Protein AF-A0A7S2RMJ3-F1 (afdb_monomer_lite)

Structure (mmCIF, N/CA/C/O backbone):
data_AF-A0A7S2RMJ3-F1
#
_entry.id   AF-A0A7S2RMJ3-F1
#
loop_
_atom_site.group_PDB
_atom_site.id
_atom_site.type_symbol
_atom_site.label_atom_id
_atom_site.label_alt_id
_atom_site.label_comp_id
_atom_site.label_asym_id
_atom_site.label_entity_id
_atom_site.label_seq_id
_atom_site.pdbx_PDB_ins_code
_atom_site.Cartn_x
_atom_site.Cartn_y
_atom_site.Cartn_z
_atom_site.occupancy
_atom_site.B_iso_or_equiv
_atom_site.auth_seq_id
_atom_site.auth_comp_id
_atom_site.auth_asym_id
_atom_site.auth_atom_id
_atom_site.pdbx_PDB_model_num
ATOM 1 N N . ALA A 1 1 ? 11.414 30.313 41.440 1.00 42.69 1 ALA A N 1
ATOM 2 C CA . ALA A 1 1 ? 10.367 29.328 41.125 1.00 42.69 1 ALA A CA 1
ATOM 3 C C . ALA A 1 1 ? 9.462 29.900 40.043 1.00 42.69 1 ALA A C 1
ATOM 5 O O . ALA A 1 1 ? 8.782 30.872 40.318 1.00 42.69 1 ALA A O 1
ATOM 6 N N . MET A 1 2 ? 9.507 29.342 38.834 1.00 36.47 2 MET A N 1
ATOM 7 C CA . MET A 1 2 ? 8.389 29.278 37.884 1.00 36.47 2 MET A CA 1
ATOM 8 C C . MET A 1 2 ? 8.703 28.113 36.943 1.00 36.47 2 MET A C 1
ATOM 10 O O . MET A 1 2 ? 9.477 28.233 36.000 1.00 36.47 2 MET A O 1
ATOM 14 N N . SER A 1 3 ? 8.183 26.945 37.321 1.00 39.06 3 SER A N 1
ATOM 15 C CA . SER A 1 3 ? 8.204 25.717 36.532 1.00 39.06 3 SER A CA 1
ATOM 16 C C . SER A 1 3 ? 7.134 25.842 35.454 1.00 39.06 3 SER A C 1
ATOM 18 O O . SER A 1 3 ? 5.947 25.734 35.750 1.00 39.06 3 SER A O 1
ATOM 20 N N . GLY A 1 4 ? 7.544 26.097 34.215 1.00 32.25 4 GLY A N 1
ATOM 21 C CA . GLY A 1 4 ? 6.679 25.952 33.049 1.00 32.25 4 GLY A CA 1
ATOM 22 C C . GLY A 1 4 ? 6.676 24.495 32.604 1.00 32.25 4 GLY A C 1
ATOM 23 O O . GLY A 1 4 ? 7.489 24.099 31.774 1.00 32.25 4 GLY A O 1
ATOM 24 N N . SER A 1 5 ? 5.798 23.679 33.181 1.00 37.84 5 SER A N 1
ATOM 25 C CA . SER A 1 5 ? 5.603 22.292 32.757 1.00 37.84 5 SER A CA 1
ATOM 26 C C . SER A 1 5 ? 4.734 22.266 31.497 1.00 37.84 5 SER A C 1
ATOM 28 O O . SER A 1 5 ? 3.509 22.321 3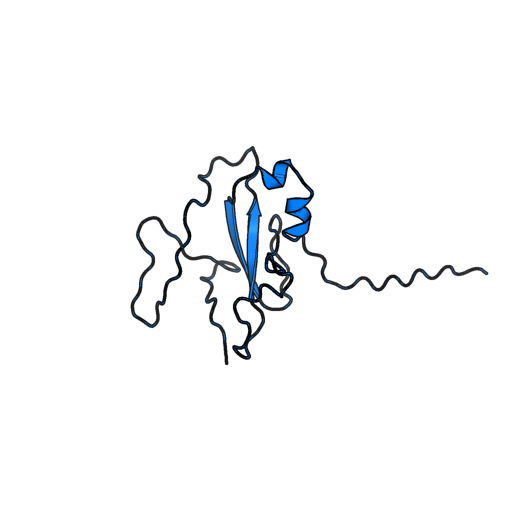1.575 1.00 37.84 5 SER A O 1
ATOM 30 N N . PHE A 1 6 ? 5.366 22.184 30.326 1.00 38.38 6 PHE A N 1
ATOM 31 C CA . PHE A 1 6 ? 4.688 21.845 29.075 1.00 38.38 6 PHE A CA 1
ATOM 32 C C . PHE A 1 6 ? 4.380 20.340 29.074 1.00 38.38 6 PHE A C 1
ATOM 34 O O . PHE A 1 6 ? 5.168 19.524 28.601 1.00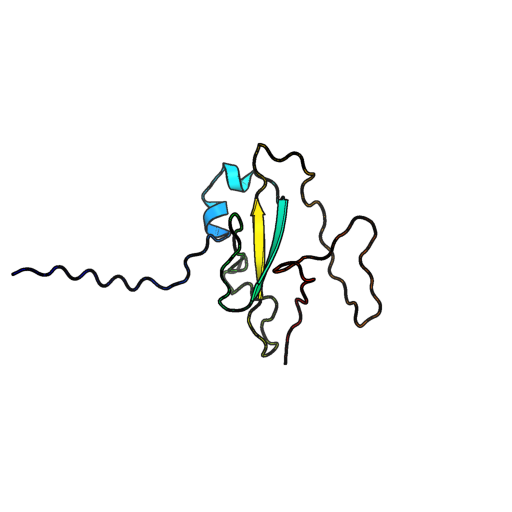 38.38 6 PHE A O 1
ATOM 41 N N . PHE A 1 7 ? 3.228 19.952 29.620 1.00 40.09 7 PHE A N 1
ATOM 42 C CA . PHE A 1 7 ? 2.664 18.622 29.392 1.00 40.09 7 PHE A CA 1
ATOM 43 C C . PHE A 1 7 ? 1.935 18.613 28.047 1.00 40.09 7 PHE A C 1
ATOM 45 O O . PHE A 1 7 ? 0.710 18.633 27.971 1.00 40.09 7 PHE A O 1
ATOM 52 N N . GLY A 1 8 ? 2.709 18.591 26.964 1.00 31.72 8 GLY A N 1
ATOM 53 C CA . GLY A 1 8 ? 2.215 18.066 25.701 1.00 31.72 8 GLY A CA 1
ATOM 54 C C . GLY A 1 8 ? 2.197 16.549 25.820 1.00 31.72 8 GLY A C 1
ATOM 55 O O . GLY A 1 8 ? 3.253 15.919 25.807 1.00 31.72 8 GLY A O 1
ATOM 56 N N . SER A 1 9 ? 1.017 15.950 25.970 1.00 37.12 9 SER A N 1
ATOM 57 C CA . SER A 1 9 ? 0.858 14.512 25.781 1.00 37.12 9 SER A CA 1
ATOM 58 C C . SER A 1 9 ? 1.222 14.192 24.331 1.00 37.12 9 SER A C 1
ATOM 60 O O . SER A 1 9 ? 0.403 14.346 23.425 1.00 37.12 9 SER A O 1
ATOM 62 N N . PHE A 1 10 ? 2.472 13.799 24.096 1.00 35.03 10 PHE A N 1
ATOM 63 C CA . PHE A 1 10 ? 2.893 13.229 22.826 1.00 35.03 10 PHE A CA 1
ATOM 64 C C . PHE A 1 10 ? 2.155 11.901 22.676 1.00 35.03 10 PHE A C 1
ATOM 66 O O . PHE A 1 10 ? 2.556 10.873 23.225 1.00 35.03 10 PHE A O 1
ATOM 73 N N . SER A 1 11 ? 1.021 11.942 21.976 1.00 40.31 11 SER A N 1
ATOM 74 C CA . SER A 1 11 ? 0.384 10.728 21.494 1.00 40.31 11 SER A CA 1
ATOM 75 C C . SER A 1 11 ? 1.397 10.035 20.592 1.00 40.31 11 SER A C 1
ATOM 77 O O . SER A 1 11 ? 1.928 10.623 19.648 1.00 40.31 11 SER A O 1
ATOM 79 N N . ARG A 1 12 ? 1.733 8.800 20.943 1.00 40.69 12 ARG A N 1
ATOM 80 C CA . ARG A 1 12 ? 2.793 7.981 20.350 1.00 40.69 12 ARG A CA 1
ATOM 81 C C . ARG A 1 12 ? 2.361 7.423 18.979 1.00 40.69 12 ARG A C 1
ATOM 83 O O . ARG A 1 12 ? 2.521 6.240 18.716 1.00 40.69 12 ARG A O 1
ATOM 90 N N . GLU A 1 13 ? 1.797 8.270 18.116 1.00 48.47 13 GLU A N 1
ATOM 91 C CA . GLU A 1 13 ? 1.384 7.970 16.733 1.00 48.47 13 GLU A CA 1
ATOM 92 C C . GLU A 1 13 ? 2.359 8.595 15.711 1.00 48.47 13 GLU A C 1
ATOM 94 O O . GLU A 1 13 ? 1.967 9.175 14.703 1.00 48.47 13 GLU A O 1
ATOM 99 N N . THR A 1 14 ? 3.665 8.524 15.971 1.00 55.53 14 THR A N 1
ATOM 100 C CA . THR A 1 14 ? 4.703 9.218 15.189 1.00 55.53 14 THR A CA 1
ATOM 101 C C . THR A 1 14 ? 5.084 8.462 13.910 1.00 55.53 14 THR A C 1
ATOM 103 O O . THR A 1 14 ? 6.195 7.944 13.798 1.00 55.53 14 THR A O 1
ATOM 106 N N . GLY A 1 15 ? 4.172 8.373 12.942 1.00 75.31 15 GLY A N 1
ATOM 107 C CA . GLY A 1 15 ? 4.463 7.874 11.594 1.00 75.31 15 GLY A CA 1
ATOM 108 C C . GLY A 1 15 ? 3.879 8.795 10.526 1.00 75.31 15 GLY A C 1
ATOM 109 O O . GLY A 1 15 ? 2.740 9.231 10.666 1.00 75.31 15 GLY A O 1
ATOM 110 N N . LYS A 1 16 ? 4.645 9.088 9.464 1.00 91.62 16 LYS A N 1
ATOM 111 C CA . LYS A 1 16 ? 4.158 9.877 8.320 1.00 91.62 16 LYS A CA 1
ATOM 112 C C . LYS A 1 16 ? 2.925 9.218 7.693 1.00 91.62 16 LYS A C 1
ATOM 114 O O . LYS A 1 16 ? 2.837 7.991 7.590 1.00 91.62 16 LYS A O 1
ATOM 119 N N . THR A 1 17 ? 1.977 10.025 7.248 1.00 95.00 17 THR A N 1
ATOM 120 C CA . THR A 1 17 ? 0.713 9.568 6.655 1.00 95.00 17 THR A CA 1
ATOM 121 C C . THR A 1 17 ? 0.539 10.115 5.245 1.00 95.00 17 THR A C 1
ATOM 123 O O . THR A 1 17 ? 1.261 11.014 4.815 1.00 95.00 17 THR A O 1
ATOM 126 N N . MET A 1 18 ? -0.473 9.633 4.522 1.00 94.69 18 MET A N 1
ATOM 127 C CA . MET A 1 18 ? -0.841 10.241 3.237 1.00 94.69 18 MET A CA 1
ATOM 128 C C . MET A 1 18 ? -1.238 11.721 3.352 1.00 94.69 18 MET A C 1
ATOM 130 O O . MET A 1 18 ? -1.094 12.450 2.378 1.00 94.69 18 MET A O 1
ATOM 134 N N . ALA A 1 19 ? -1.660 12.202 4.529 1.00 93.19 19 ALA A N 1
ATOM 135 C CA . ALA A 1 19 ? -1.904 13.629 4.743 1.00 93.19 19 ALA A CA 1
ATOM 136 C C . ALA A 1 19 ? -0.626 14.473 4.625 1.00 93.19 19 ALA A C 1
ATOM 138 O O . ALA A 1 19 ? -0.710 15.643 4.263 1.00 93.19 19 ALA A O 1
ATOM 139 N N . ASP A 1 20 ? 0.541 13.894 4.911 1.00 94.88 20 ASP A N 1
ATOM 140 C CA . ASP A 1 20 ? 1.829 14.566 4.725 1.00 94.88 20 ASP A CA 1
ATOM 141 C C . ASP A 1 20 ? 2.221 14.586 3.247 1.00 94.88 20 ASP A C 1
ATOM 143 O O . ASP A 1 20 ? 2.699 15.606 2.763 1.00 94.88 20 ASP A O 1
ATOM 147 N N . VAL A 1 21 ? 1.918 13.510 2.508 1.00 95.12 21 VAL A N 1
ATOM 148 C CA . VAL A 1 21 ? 2.084 13.468 1.046 1.00 95.12 21 VAL A CA 1
ATOM 149 C C . VAL A 1 21 ? 1.251 14.564 0.386 1.00 95.12 21 VAL A C 1
ATOM 151 O O . VAL A 1 21 ? 1.781 15.303 -0.426 1.00 95.12 21 VAL A O 1
ATOM 154 N N . PHE A 1 22 ? -0.017 14.741 0.773 1.00 92.94 22 PHE A N 1
ATOM 155 C CA . PHE A 1 22 ? -0.893 15.762 0.176 1.00 92.94 22 PHE A CA 1
ATOM 156 C C . PHE A 1 22 ? -0.441 17.215 0.404 1.00 92.94 22 PHE A C 1
ATOM 158 O O . PHE A 1 22 ? -0.938 18.109 -0.278 1.00 92.94 22 PHE A O 1
ATOM 165 N N . LYS A 1 23 ? 0.474 17.463 1.348 1.00 95.19 23 LYS A N 1
ATOM 166 C CA . LYS A 1 23 ? 1.034 18.798 1.624 1.00 95.19 23 LYS A CA 1
ATOM 167 C C . LYS A 1 23 ? 2.327 19.075 0.854 1.00 95.19 23 LYS A C 1
ATOM 169 O O . LYS A 1 23 ? 2.796 20.208 0.873 1.00 95.19 23 LYS A O 1
ATOM 174 N N . ASP A 1 24 ? 2.902 18.060 0.217 1.00 95.88 24 ASP A N 1
ATOM 175 C CA . ASP A 1 24 ? 4.202 18.117 -0.444 1.00 95.88 24 ASP A CA 1
ATOM 176 C C . ASP A 1 24 ? 4.030 17.862 -1.950 1.00 95.88 24 ASP A C 1
ATOM 178 O O . ASP A 1 24 ? 3.626 16.783 -2.388 1.00 95.88 24 ASP A O 1
ATOM 182 N N . GLU A 1 25 ? 4.315 18.883 -2.760 1.00 95.25 25 GLU A N 1
ATOM 183 C CA . GLU A 1 25 ? 4.101 18.841 -4.207 1.00 95.25 25 GLU A CA 1
ATOM 184 C C . GLU A 1 25 ? 5.000 17.811 -4.914 1.00 95.25 25 GLU A C 1
ATOM 186 O O . GLU A 1 25 ? 4.567 17.172 -5.881 1.00 95.25 25 GLU A O 1
ATOM 191 N N . GLU A 1 26 ? 6.226 17.605 -4.431 1.00 93.31 26 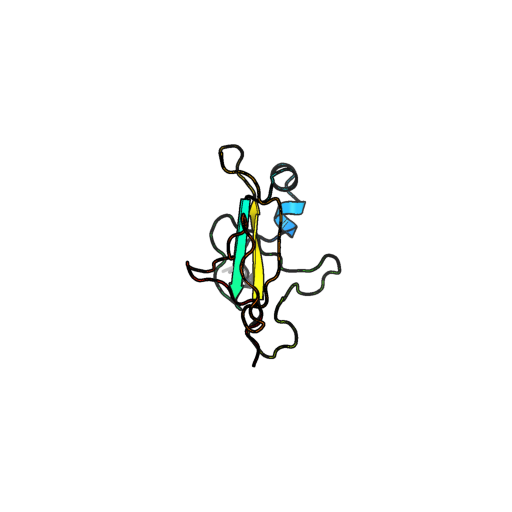GLU A N 1
ATOM 192 C CA . GLU A 1 26 ? 7.151 16.628 -5.007 1.00 93.31 26 GLU A CA 1
ATOM 193 C C . GLU A 1 26 ? 6.682 15.206 -4.699 1.00 93.31 26 GLU A C 1
ATOM 195 O O . GLU A 1 26 ? 6.591 14.364 -5.601 1.00 93.31 26 GLU A O 1
ATOM 200 N N . LEU A 1 27 ? 6.285 14.947 -3.450 1.00 94.56 27 LEU A N 1
ATOM 201 C CA . LEU A 1 27 ? 5.737 13.649 -3.054 1.00 94.56 27 LEU A CA 1
ATOM 202 C C . LEU A 1 27 ? 4.394 13.355 -3.731 1.00 94.56 27 LEU A C 1
ATOM 204 O O . LEU A 1 27 ? 4.096 12.189 -4.014 1.00 94.56 27 LEU A O 1
ATOM 208 N N . MET A 1 28 ? 3.587 14.373 -4.028 1.00 95.12 28 MET A N 1
ATOM 209 C CA . MET A 1 28 ? 2.354 14.208 -4.802 1.00 95.12 28 MET A CA 1
ATOM 210 C C . MET A 1 28 ? 2.621 13.757 -6.235 1.00 95.12 28 MET A C 1
ATOM 212 O O . MET A 1 28 ? 1.928 12.863 -6.726 1.00 95.12 28 MET A O 1
ATOM 216 N N . LYS A 1 29 ? 3.635 14.333 -6.886 1.00 93.88 29 LYS A N 1
ATOM 217 C CA . LYS A 1 29 ? 4.014 13.998 -8.268 1.00 93.88 29 LYS A CA 1
ATOM 218 C C . LYS A 1 29 ? 4.806 12.696 -8.377 1.00 93.88 29 LYS A C 1
ATOM 220 O O . LYS A 1 29 ? 4.772 12.052 -9.424 1.00 93.88 29 LYS A O 1
ATOM 225 N N . ALA A 1 30 ? 5.502 12.289 -7.317 1.00 94.81 30 ALA A N 1
ATOM 226 C CA . ALA A 1 30 ? 6.242 11.033 -7.291 1.00 94.81 30 ALA A CA 1
ATOM 227 C C . ALA A 1 30 ? 5.315 9.820 -7.506 1.00 94.81 30 ALA A C 1
ATOM 229 O O . ALA A 1 30 ? 4.164 9.801 -7.069 1.00 94.81 30 ALA A O 1
ATOM 230 N N . SER A 1 31 ? 5.812 8.763 -8.145 1.00 95.56 31 SER A N 1
ATOM 231 C CA . SER A 1 31 ? 5.070 7.506 -8.309 1.00 95.56 31 SER A CA 1
ATOM 232 C C . SER A 1 31 ? 5.129 6.643 -7.044 1.00 95.56 31 SER A C 1
ATOM 234 O O . SER A 1 31 ? 5.909 6.907 -6.126 1.00 95.56 31 SER A O 1
ATOM 236 N N . ILE A 1 32 ? 4.272 5.624 -6.957 1.00 95.81 32 ILE A N 1
ATOM 237 C CA . ILE A 1 32 ? 4.354 4.619 -5.890 1.00 95.81 32 ILE A CA 1
ATOM 238 C C . ILE A 1 32 ? 5.448 3.620 -6.277 1.00 95.81 32 ILE A C 1
ATOM 240 O O . ILE A 1 32 ? 5.380 3.007 -7.343 1.00 95.81 32 ILE A O 1
ATOM 244 N N . ALA A 1 33 ? 6.452 3.481 -5.417 1.00 95.06 33 ALA A N 1
ATOM 245 C CA . ALA A 1 33 ? 7.566 2.555 -5.609 1.00 95.06 33 ALA A CA 1
ATOM 246 C C . ALA A 1 33 ? 7.371 1.240 -4.850 1.00 95.06 33 ALA A C 1
ATOM 248 O O . ALA A 1 33 ? 7.905 0.218 -5.260 1.00 95.06 33 ALA A O 1
ATOM 249 N N . ASP A 1 34 ? 6.630 1.263 -3.739 1.00 95.31 34 ASP A N 1
ATOM 250 C CA . ASP A 1 34 ? 6.463 0.085 -2.891 1.00 95.31 34 ASP A CA 1
ATOM 251 C C . ASP A 1 34 ? 5.184 0.143 -2.057 1.00 95.31 34 ASP A C 1
ATOM 253 O O . ASP A 1 34 ? 4.655 1.227 -1.775 1.00 95.31 34 ASP A O 1
ATOM 257 N N . ILE A 1 35 ? 4.719 -1.029 -1.632 1.00 96.62 35 ILE A N 1
ATOM 258 C CA . ILE A 1 35 ? 3.565 -1.215 -0.756 1.00 96.62 35 ILE A CA 1
ATOM 259 C C . ILE A 1 35 ? 3.905 -2.272 0.292 1.00 96.62 35 ILE A C 1
ATOM 261 O O . ILE A 1 35 ? 4.394 -3.355 -0.011 1.00 96.62 35 ILE A O 1
ATOM 265 N N . THR A 1 36 ? 3.573 -1.980 1.543 1.00 96.88 36 THR A N 1
ATOM 266 C CA . THR A 1 36 ? 3.647 -2.927 2.656 1.00 96.88 36 THR A CA 1
ATOM 267 C C . THR A 1 36 ? 2.435 -2.750 3.573 1.00 96.88 36 THR A C 1
ATOM 269 O O . THR A 1 36 ? 1.523 -1.975 3.276 1.00 96.88 36 THR A O 1
ATOM 272 N N . ALA A 1 37 ? 2.405 -3.475 4.687 1.00 96.12 37 ALA A N 1
ATOM 273 C CA . ALA A 1 37 ? 1.347 -3.390 5.681 1.00 96.12 37 ALA A CA 1
ATOM 274 C C . ALA A 1 37 ? 1.922 -3.241 7.090 1.00 96.12 37 ALA A C 1
ATOM 276 O O . ALA A 1 37 ? 2.989 -3.780 7.395 1.00 96.12 37 ALA A O 1
ATOM 277 N N . VAL A 1 38 ? 1.175 -2.565 7.958 1.00 95.00 38 VAL A N 1
ATOM 278 C CA . VAL A 1 38 ? 1.421 -2.518 9.405 1.00 95.00 38 VAL A CA 1
ATOM 279 C C . VAL A 1 38 ? 0.203 -3.049 10.142 1.00 95.00 38 VAL A C 1
ATOM 281 O O . VAL A 1 38 ? -0.935 -2.761 9.762 1.00 95.00 38 VAL A O 1
ATOM 284 N N . PHE A 1 39 ? 0.447 -3.872 11.159 1.00 94.25 39 PHE A N 1
ATOM 285 C CA . PHE A 1 39 ? -0.607 -4.511 11.942 1.00 94.25 39 PHE A CA 1
ATOM 286 C C . PHE A 1 39 ? -0.674 -3.835 13.312 1.00 94.25 39 PHE A C 1
ATOM 288 O O . PHE A 1 39 ? 0.354 -3.629 13.957 1.00 94.25 39 PHE A O 1
ATOM 295 N N . GLY A 1 40 ? -1.871 -3.472 13.762 1.00 90.81 40 GLY A N 1
ATOM 296 C CA . GLY A 1 40 ? -2.089 -2.793 15.037 1.00 90.81 40 GLY A CA 1
ATOM 297 C C . GLY A 1 40 ? -1.165 -1.584 15.227 1.00 90.81 40 GLY A C 1
ATOM 298 O O . GLY A 1 40 ? -1.220 -0.620 14.466 1.00 90.81 40 GLY A O 1
ATOM 299 N N . ASN A 1 41 ? -0.306 -1.660 16.246 1.00 88.75 41 ASN A N 1
ATOM 300 C CA . ASN A 1 41 ? 0.597 -0.578 16.661 1.00 88.75 41 ASN A CA 1
ATOM 301 C C . ASN A 1 41 ? 2.041 -0.775 16.179 1.00 88.75 41 ASN A C 1
ATOM 303 O O . ASN A 1 41 ? 2.982 -0.283 16.803 1.00 88.75 41 ASN A O 1
ATOM 307 N N . GLU A 1 42 ? 2.245 -1.549 15.118 1.00 92.06 42 GLU A N 1
ATOM 308 C CA . GLU A 1 42 ? 3.581 -1.757 14.582 1.00 92.06 42 GLU A CA 1
ATOM 309 C C . GLU A 1 42 ? 4.236 -0.473 14.090 1.00 92.06 42 GLU A C 1
ATOM 311 O O . GLU A 1 42 ? 3.612 0.375 13.451 1.00 92.06 42 GLU A O 1
ATOM 316 N N . THR A 1 43 ? 5.544 -0.383 14.335 1.00 90.94 43 THR A N 1
ATOM 317 C CA . THR A 1 43 ? 6.376 0.667 13.761 1.00 90.94 43 THR A CA 1
ATOM 318 C C . THR A 1 43 ? 6.354 0.557 12.244 1.00 90.94 43 THR A C 1
ATOM 320 O O . THR A 1 43 ? 6.671 -0.491 11.674 1.00 90.94 43 THR A O 1
ATOM 323 N N . MET A 1 44 ? 5.992 1.659 11.598 1.00 93.06 44 MET A N 1
ATOM 324 C CA . MET A 1 44 ? 6.022 1.769 10.150 1.00 93.06 44 MET A CA 1
ATOM 325 C C . MET A 1 44 ? 7.470 1.718 9.641 1.00 93.06 44 MET A C 1
ATOM 327 O O . MET A 1 44 ? 8.329 2.380 10.227 1.00 93.06 44 MET A O 1
ATOM 331 N N . PRO A 1 45 ? 7.751 0.970 8.558 1.00 92.62 45 PRO A N 1
ATOM 332 C CA . PRO A 1 45 ? 9.065 0.993 7.926 1.00 92.62 45 PRO A CA 1
ATOM 333 C C . PRO A 1 45 ? 9.466 2.401 7.465 1.00 92.62 45 PRO A C 1
ATOM 335 O O . PRO A 1 45 ? 8.619 3.222 7.106 1.00 92.62 45 PRO A O 1
ATOM 338 N N . GLU A 1 46 ? 10.768 2.677 7.462 1.00 91.62 46 GLU A N 1
ATOM 339 C CA . GLU A 1 46 ? 11.310 3.967 7.036 1.00 91.62 46 GLU A CA 1
ATOM 340 C C . GLU A 1 46 ? 10.958 4.283 5.573 1.00 91.62 46 GLU A C 1
ATOM 342 O O . GLU A 1 46 ? 10.939 3.403 4.717 1.00 91.62 46 GLU A O 1
ATOM 347 N N . GLY A 1 47 ? 10.663 5.555 5.286 1.00 93.19 47 GLY A N 1
ATOM 348 C CA . GLY A 1 47 ? 10.336 6.028 3.936 1.00 93.19 47 GLY A CA 1
ATOM 349 C C . GLY A 1 47 ? 8.908 5.720 3.472 1.00 93.19 47 GLY A C 1
ATOM 350 O O . GLY A 1 47 ? 8.497 6.197 2.414 1.00 93.19 47 GLY A O 1
ATOM 351 N N . PHE A 1 48 ? 8.131 4.972 4.257 1.00 96.50 48 PHE A N 1
ATOM 352 C CA . PHE A 1 48 ? 6.726 4.715 3.966 1.00 96.50 48 PHE A CA 1
ATOM 353 C C . PHE A 1 48 ? 5.802 5.778 4.572 1.00 96.50 48 PHE A C 1
ATOM 355 O O . PHE A 1 48 ? 6.149 6.485 5.519 1.00 96.50 48 PHE A O 1
ATOM 362 N N . PHE A 1 49 ? 4.598 5.859 4.015 1.00 97.25 49 PHE A N 1
ATOM 363 C CA . PHE A 1 49 ? 3.491 6.688 4.465 1.00 97.25 49 PHE A CA 1
ATOM 364 C C . PHE A 1 49 ? 2.274 5.797 4.692 1.00 97.25 49 PHE A C 1
ATOM 366 O O . PHE A 1 49 ? 1.851 5.061 3.795 1.00 97.25 49 PHE A O 1
ATOM 373 N N . LYS A 1 50 ? 1.693 5.864 5.888 1.00 97.12 50 LYS A N 1
ATOM 374 C CA . LYS A 1 50 ? 0.517 5.070 6.248 1.00 97.12 50 LYS A CA 1
ATOM 375 C C . LYS A 1 50 ? -0.745 5.662 5.622 1.00 97.12 50 LYS A C 1
ATOM 377 O O . LYS A 1 50 ? -1.028 6.857 5.771 1.00 97.12 50 LYS A O 1
ATOM 382 N N . ILE A 1 51 ? -1.558 4.815 4.998 1.00 96.69 51 ILE A N 1
ATOM 383 C CA . ILE A 1 51 ? -2.933 5.156 4.626 1.00 96.69 51 ILE A CA 1
ATOM 384 C C . ILE A 1 51 ? -3.794 4.984 5.881 1.00 96.69 51 ILE A C 1
ATOM 386 O O . ILE A 1 51 ? -4.298 3.905 6.169 1.00 96.69 51 ILE A O 1
ATOM 390 N N . GLN A 1 52 ? -3.901 6.043 6.685 1.00 95.00 52 GLN A N 1
ATOM 391 C CA . GLN A 1 52 ? -4.605 5.993 7.973 1.00 95.00 52 GLN A CA 1
ATOM 392 C C . GLN A 1 52 ? -6.126 6.121 7.826 1.00 95.00 52 GLN A C 1
ATOM 394 O O . GLN A 1 52 ? -6.887 5.540 8.605 1.00 95.00 52 GLN A O 1
ATOM 399 N N . GLN A 1 53 ? -6.569 6.892 6.835 1.00 95.19 53 GLN A N 1
ATOM 400 C CA . GLN A 1 53 ? -7.971 7.219 6.618 1.00 95.19 53 GLN A CA 1
ATOM 401 C C . GLN A 1 53 ? -8.351 7.067 5.149 1.00 95.19 53 GLN A C 1
ATOM 403 O O . GLN A 1 53 ? -7.549 7.288 4.243 1.00 95.19 53 GLN A O 1
ATOM 408 N N . THR A 1 54 ? -9.608 6.702 4.935 1.00 95.25 54 THR A N 1
ATOM 409 C CA . THR A 1 54 ? -10.279 6.792 3.640 1.00 95.25 54 THR A CA 1
ATOM 410 C C . THR A 1 54 ? -10.472 8.260 3.257 1.00 95.25 54 THR A C 1
ATOM 412 O O . THR A 1 54 ? -10.462 9.144 4.114 1.00 95.25 54 THR A O 1
ATOM 415 N N . VAL A 1 55 ? -10.767 8.524 1.982 1.00 92.69 55 VAL A N 1
ATOM 416 C CA . VAL A 1 55 ? -11.137 9.871 1.503 1.00 92.69 55 VAL A CA 1
ATOM 417 C C . VAL A 1 55 ? -12.331 10.469 2.265 1.00 92.69 55 VAL A C 1
ATOM 419 O O . VAL A 1 55 ? -12.421 11.678 2.438 1.00 92.69 55 VAL A O 1
ATOM 422 N N . SER A 1 56 ? -13.211 9.610 2.791 1.00 94.19 56 SER A N 1
ATOM 423 C CA . SER A 1 56 ? -14.367 9.979 3.621 1.00 94.19 56 SER A CA 1
ATOM 424 C C . SER A 1 56 ? -14.051 10.131 5.118 1.00 94.19 56 SER A C 1
ATOM 426 O O . SER A 1 56 ? -14.964 10.140 5.939 1.00 94.19 56 SER A O 1
ATOM 428 N N . GLN A 1 57 ? -12.770 10.207 5.493 1.00 93.00 57 GLN A N 1
ATOM 429 C CA . GLN A 1 57 ? -12.282 10.403 6.868 1.00 93.00 57 GLN A CA 1
ATOM 430 C C . GLN A 1 57 ? -12.540 9.243 7.848 1.00 93.00 57 GLN A C 1
ATOM 432 O O . GLN A 1 57 ? -12.230 9.342 9.036 1.00 93.00 57 GLN A O 1
ATOM 437 N N . ARG A 1 58 ? -13.036 8.098 7.366 1.00 95.38 58 ARG A N 1
ATOM 438 C CA . ARG A 1 58 ? -13.119 6.849 8.150 1.00 95.38 58 ARG A CA 1
ATOM 439 C C . ARG A 1 58 ? -11.748 6.186 8.264 1.00 95.38 58 ARG A C 1
ATOM 441 O O . ARG A 1 58 ? -10.948 6.344 7.345 1.00 95.38 58 ARG A O 1
ATOM 448 N N . LYS A 1 59 ? -11.490 5.409 9.324 1.00 94.75 59 LYS A N 1
ATOM 449 C CA . LYS A 1 59 ? -10.267 4.589 9.436 1.00 94.75 59 LYS A CA 1
ATOM 450 C C . LYS A 1 59 ? -10.136 3.676 8.212 1.00 94.75 59 LYS A C 1
ATOM 452 O O . LYS A 1 59 ? -11.101 3.016 7.847 1.00 94.75 59 LYS A O 1
ATOM 457 N N . ALA A 1 60 ? -8.960 3.645 7.590 1.00 95.94 60 ALA A N 1
ATOM 458 C CA . ALA A 1 60 ? -8.664 2.763 6.455 1.00 95.94 60 ALA A CA 1
ATOM 459 C C . ALA A 1 60 ? -8.150 1.389 6.924 1.00 95.94 60 ALA A C 1
ATOM 461 O O . ALA A 1 60 ? -7.146 0.886 6.428 1.00 95.94 60 ALA A O 1
ATOM 462 N N . ASP A 1 61 ? -8.817 0.826 7.930 1.00 95.31 61 ASP A N 1
ATOM 463 C CA . ASP A 1 61 ? -8.505 -0.497 8.459 1.00 95.31 61 ASP A CA 1
ATOM 464 C C . ASP A 1 61 ? -9.065 -1.565 7.513 1.00 95.31 61 ASP A C 1
ATOM 466 O O . ASP A 1 61 ? -10.281 -1.723 7.393 1.00 95.31 61 ASP A O 1
ATOM 470 N N . LEU A 1 62 ? -8.177 -2.290 6.832 1.00 94.38 62 LEU A N 1
ATOM 471 C CA . LEU A 1 62 ? -8.557 -3.358 5.904 1.00 94.38 62 LEU A CA 1
ATOM 472 C C . LEU A 1 62 ? -9.178 -4.566 6.604 1.00 94.38 62 LEU A C 1
ATOM 474 O O . LEU A 1 62 ? -9.855 -5.357 5.956 1.00 94.38 62 LEU A O 1
ATOM 478 N N . ASN A 1 63 ? -8.964 -4.697 7.910 1.00 93.19 63 ASN A N 1
ATOM 479 C CA . ASN A 1 63 ? -9.468 -5.801 8.711 1.00 93.19 63 ASN A CA 1
ATOM 480 C C . ASN A 1 63 ? -10.671 -5.378 9.573 1.00 93.19 63 ASN A C 1
ATOM 482 O O . ASN A 1 63 ? -11.032 -6.068 10.531 1.00 93.19 63 ASN A O 1
ATOM 486 N N . GLN A 1 64 ? -11.296 -4.235 9.263 1.00 91.81 64 GLN A N 1
ATOM 487 C CA . GLN A 1 64 ? -12.411 -3.703 10.037 1.00 91.81 64 GLN A CA 1
ATOM 488 C C . GLN A 1 64 ? -13.595 -4.685 10.067 1.00 91.81 64 GLN A C 1
ATOM 490 O O . GLN A 1 64 ? -14.089 -5.123 9.032 1.00 91.81 64 GLN A O 1
ATOM 495 N N . GLY A 1 65 ? -14.098 -4.977 11.271 1.00 88.19 65 GLY A N 1
ATOM 496 C CA . GLY A 1 65 ? -15.261 -5.851 11.482 1.00 88.19 65 GLY A CA 1
ATOM 497 C C . GLY A 1 65 ? -14.933 -7.341 11.615 1.00 88.19 65 GLY A C 1
ATOM 498 O O . GLY A 1 65 ? -15.832 -8.121 11.902 1.00 88.19 65 GLY A O 1
ATOM 499 N N . SER A 1 66 ? -13.664 -7.727 11.476 1.00 88.44 66 SER A N 1
ATOM 500 C CA . SER A 1 66 ? -13.207 -9.123 11.553 1.00 88.44 66 SER A CA 1
ATOM 501 C C . SER A 1 66 ? -12.903 -9.632 12.972 1.00 88.44 66 SER A C 1
ATOM 503 O O . SER A 1 66 ? -12.515 -10.781 13.139 1.00 88.44 66 SER A O 1
ATOM 505 N N . GLY A 1 67 ? -12.946 -8.764 13.991 1.00 85.56 67 GLY A N 1
ATOM 506 C CA . GLY A 1 67 ? -12.469 -9.081 15.348 1.00 85.56 67 GLY A CA 1
ATOM 507 C C . GLY A 1 67 ? -10.943 -9.231 15.486 1.00 85.56 67 GLY A C 1
ATOM 508 O O . GLY A 1 67 ? -10.444 -9.338 16.606 1.00 85.56 67 GLY A O 1
ATOM 509 N N . GLY A 1 68 ? -10.196 -9.201 14.377 1.00 88.81 68 GLY A N 1
ATOM 510 C CA . GLY A 1 68 ? -8.738 -9.248 14.351 1.00 88.81 68 GLY A CA 1
ATOM 511 C C . GLY A 1 68 ? -8.064 -7.902 14.631 1.00 88.81 68 GLY A C 1
ATOM 512 O O . GLY A 1 68 ? -8.705 -6.881 14.886 1.00 88.81 68 GLY A O 1
ATOM 513 N N . GLN A 1 69 ? -6.728 -7.890 14.578 1.00 92.31 69 GLN A N 1
ATOM 514 C CA . GLN A 1 69 ? -5.962 -6.647 14.709 1.00 92.31 69 GLN A CA 1
ATOM 515 C C . GLN A 1 69 ? -6.174 -5.743 13.483 1.00 92.31 69 GLN A C 1
ATOM 517 O O . GLN A 1 69 ? -6.252 -6.269 12.370 1.00 92.31 69 GLN A O 1
ATOM 522 N N . PRO A 1 70 ? -6.201 -4.406 13.652 1.00 93.69 70 PRO A N 1
ATOM 523 C CA . PRO A 1 70 ? -6.286 -3.482 12.527 1.00 93.69 70 PRO A CA 1
ATOM 524 C C . PRO A 1 70 ? -5.127 -3.663 11.547 1.00 93.69 70 PRO A C 1
ATOM 526 O O . PRO A 1 70 ? -3.985 -3.840 11.981 1.00 93.69 70 PRO A O 1
ATOM 529 N N . ILE A 1 71 ? -5.390 -3.560 10.247 1.00 95.62 71 ILE A N 1
ATOM 530 C CA . ILE A 1 71 ? -4.358 -3.642 9.205 1.00 95.62 71 ILE A CA 1
ATOM 531 C C . ILE A 1 71 ? -4.425 -2.394 8.338 1.00 95.62 71 ILE A C 1
ATOM 533 O O . ILE A 1 71 ? -5.457 -2.098 7.740 1.00 95.62 71 ILE A O 1
ATOM 537 N N . PHE A 1 72 ? -3.301 -1.693 8.218 1.00 96.00 72 PHE A N 1
ATOM 538 C CA . PHE A 1 72 ? -3.190 -0.518 7.358 1.00 96.00 72 PHE A CA 1
ATOM 539 C C . PHE A 1 72 ? -2.162 -0.754 6.261 1.00 96.00 72 PHE A C 1
ATOM 541 O O . PHE A 1 72 ? -1.075 -1.280 6.516 1.00 96.00 72 PHE A O 1
ATOM 548 N N . LEU A 1 73 ? -2.492 -0.318 5.045 1.00 96.81 73 LEU A N 1
ATOM 549 C CA . LEU A 1 73 ? -1.520 -0.225 3.963 1.00 96.81 73 LEU A CA 1
ATOM 550 C C . LEU A 1 73 ? -0.569 0.941 4.208 1.00 96.81 73 LEU A C 1
ATOM 552 O O . LEU A 1 73 ? -0.968 2.026 4.642 1.00 96.81 73 LEU A O 1
ATOM 556 N N . CYS A 1 74 ? 0.685 0.718 3.850 1.00 97.19 74 CYS A N 1
ATOM 557 C CA . CYS A 1 74 ? 1.719 1.732 3.817 1.00 97.19 74 CYS A CA 1
ATOM 558 C C . CYS A 1 74 ? 2.312 1.775 2.413 1.00 97.19 74 CYS A C 1
ATOM 560 O O . CYS A 1 74 ? 2.611 0.729 1.838 1.00 97.19 74 CYS A O 1
ATOM 562 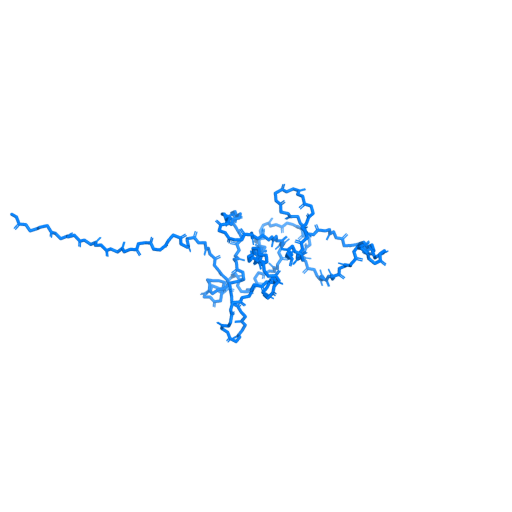N N . VAL A 1 75 ? 2.512 2.976 1.876 1.00 96.94 75 VAL A N 1
ATOM 563 C CA . VAL A 1 75 ? 3.077 3.184 0.536 1.00 96.94 75 VAL A CA 1
ATOM 564 C C . VAL A 1 75 ? 4.402 3.919 0.624 1.00 96.94 75 VAL A C 1
ATOM 566 O O . VAL A 1 75 ? 4.552 4.825 1.442 1.00 96.94 75 VAL A O 1
ATOM 569 N N . ARG A 1 76 ? 5.358 3.569 -0.230 1.00 95.81 76 ARG A N 1
ATOM 570 C CA . ARG A 1 76 ? 6.593 4.337 -0.410 1.00 95.81 76 ARG A CA 1
ATOM 571 C C . ARG A 1 76 ? 6.508 5.114 -1.712 1.00 95.81 76 ARG A C 1
ATOM 573 O O . ARG A 1 76 ? 6.172 4.560 -2.761 1.00 95.81 76 ARG A O 1
ATOM 580 N N . LYS A 1 77 ? 6.800 6.410 -1.640 1.00 95.25 77 LYS A N 1
ATOM 581 C CA . LYS A 1 77 ? 6.929 7.263 -2.822 1.00 95.25 77 LYS A CA 1
ATOM 582 C C . LYS A 1 77 ? 8.317 7.060 -3.427 1.00 95.25 77 LYS A C 1
ATOM 584 O O . LYS A 1 77 ? 9.290 6.918 -2.691 1.00 95.25 77 LYS A O 1
ATOM 589 N N . ARG A 1 78 ? 8.393 7.024 -4.753 1.00 93.38 78 ARG A N 1
ATOM 590 C CA . ARG A 1 78 ? 9.648 6.881 -5.492 1.00 93.38 78 ARG A CA 1
ATOM 591 C C . ARG A 1 78 ? 10.535 8.109 -5.291 1.00 93.38 78 ARG A C 1
ATOM 593 O O . ARG A 1 78 ? 10.054 9.232 -5.426 1.00 93.38 78 ARG A O 1
ATOM 600 N N . SER A 1 79 ? 11.824 7.892 -5.047 1.00 88.00 79 SER A N 1
ATOM 601 C CA . SER A 1 79 ? 12.838 8.948 -5.127 1.00 88.00 79 SER A CA 1
ATOM 602 C C . SER A 1 79 ? 13.257 9.231 -6.576 1.00 88.00 79 SER A C 1
ATOM 604 O O . SER A 1 79 ? 13.287 8.328 -7.411 1.00 88.00 79 SER A O 1
ATOM 606 N N . MET A 1 80 ? 13.650 10.473 -6.878 1.00 80.25 80 MET A N 1
ATOM 607 C CA . MET A 1 80 ? 14.122 10.887 -8.210 1.00 80.25 80 MET A CA 1
ATOM 608 C C . MET A 1 80 ? 15.292 10.030 -8.733 1.00 80.25 80 MET A C 1
ATOM 610 O O . MET A 1 80 ? 15.451 9.874 -9.940 1.00 80.25 80 MET A O 1
ATOM 614 N N . PHE A 1 81 ? 16.090 9.458 -7.828 1.00 82.44 81 PHE A N 1
ATOM 615 C CA . PHE A 1 81 ? 17.288 8.680 -8.155 1.00 82.44 81 PHE A CA 1
ATOM 616 C C . PHE A 1 81 ? 17.043 7.168 -8.279 1.00 82.44 81 PHE A C 1
ATOM 618 O O . PHE A 1 81 ? 17.963 6.430 -8.623 1.00 82.44 81 PHE A O 1
ATOM 625 N N . GLU A 1 82 ? 15.835 6.680 -7.987 1.00 86.25 82 GLU A N 1
ATOM 626 C CA . GLU A 1 82 ? 15.512 5.258 -8.141 1.00 86.25 82 GLU A CA 1
ATOM 627 C C . GLU A 1 82 ? 15.306 4.917 -9.621 1.00 86.25 82 GLU A C 1
ATOM 629 O O . GLU A 1 82 ? 14.578 5.623 -10.319 1.00 86.25 82 GLU A O 1
ATOM 634 N N . ALA A 1 83 ? 15.911 3.822 -10.093 1.00 81.69 83 ALA A N 1
ATOM 635 C CA . ALA A 1 83 ? 15.805 3.356 -11.480 1.00 81.69 83 ALA A CA 1
ATOM 636 C C . ALA A 1 83 ? 14.627 2.389 -11.716 1.00 81.69 83 ALA A C 1
ATOM 638 O O . ALA A 1 83 ? 14.148 2.284 -12.845 1.00 81.69 83 ALA A O 1
ATOM 639 N N . ASP A 1 84 ? 14.129 1.729 -10.667 1.00 85.12 84 ASP A N 1
ATOM 640 C CA . ASP A 1 84 ? 13.103 0.683 -10.766 1.00 85.12 84 ASP A CA 1
ATOM 641 C C . ASP A 1 84 ? 11.795 1.191 -11.374 1.00 85.12 84 ASP A C 1
ATOM 643 O O . ASP A 1 84 ? 11.423 2.350 -11.218 1.00 85.12 84 ASP A O 1
ATOM 647 N N . SER A 1 85 ? 11.059 0.337 -12.084 1.00 88.19 85 SER A N 1
ATOM 648 C CA . SER A 1 85 ? 9.748 0.7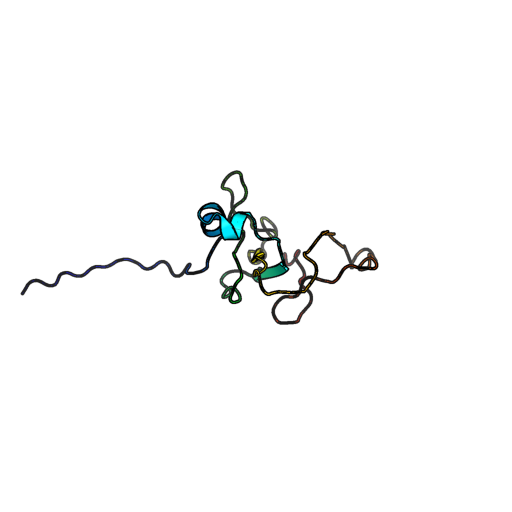25 -12.624 1.00 88.19 85 SER A CA 1
ATOM 649 C C . SER A 1 85 ? 8.742 0.974 -11.492 1.00 88.19 85 SER A C 1
ATOM 651 O O . SER A 1 85 ? 8.782 0.277 -10.479 1.00 88.19 85 SER A O 1
ATOM 653 N N . PRO A 1 86 ? 7.837 1.961 -11.627 1.00 93.81 86 PRO A N 1
ATOM 654 C CA . PRO A 1 86 ? 6.815 2.196 -10.614 1.00 93.81 86 PRO A CA 1
ATOM 655 C C . PRO A 1 86 ? 5.830 1.025 -10.542 1.00 93.81 86 PRO A C 1
ATOM 657 O O . PRO A 1 86 ? 5.658 0.278 -11.509 1.00 93.81 86 PRO A O 1
ATOM 660 N N . ILE A 1 87 ? 5.111 0.917 -9.425 1.00 95.31 87 ILE A N 1
ATOM 661 C CA . ILE A 1 87 ? 3.981 -0.008 -9.328 1.00 95.31 87 ILE A CA 1
ATOM 662 C C . ILE A 1 87 ? 2.872 0.482 -10.263 1.00 95.31 87 ILE A C 1
ATOM 664 O O . ILE A 1 87 ? 2.316 1.563 -10.072 1.00 95.31 87 ILE A O 1
ATOM 668 N N . ALA A 1 88 ? 2.555 -0.331 -11.271 1.00 95.31 88 ALA A N 1
ATOM 669 C CA . ALA A 1 88 ? 1.570 -0.013 -12.306 1.00 95.31 88 ALA A CA 1
ATOM 670 C C . ALA A 1 88 ? 0.244 -0.782 -12.158 1.00 95.31 88 ALA A C 1
ATOM 672 O O . ALA A 1 88 ? -0.714 -0.488 -12.869 1.00 95.31 88 ALA A O 1
ATOM 673 N N . GLY A 1 89 ? 0.168 -1.759 -11.249 1.00 96.31 89 GLY A N 1
ATOM 674 C CA . GLY A 1 89 ? -1.021 -2.588 -11.063 1.00 96.31 89 GLY A CA 1
ATOM 675 C C . GLY A 1 89 ? -1.097 -3.210 -9.673 1.00 96.31 89 GLY A C 1
ATOM 676 O O . GLY A 1 89 ? -0.075 -3.477 -9.045 1.00 96.31 89 GLY A O 1
ATOM 677 N N . LEU A 1 90 ? -2.324 -3.444 -9.207 1.00 96.38 90 LEU A N 1
ATOM 678 C CA . LEU A 1 90 ? -2.635 -4.140 -7.960 1.00 96.38 90 LEU A CA 1
ATOM 679 C C . LEU A 1 90 ? -3.699 -5.197 -8.223 1.00 96.38 90 LEU A C 1
ATOM 681 O O . LEU A 1 90 ? -4.630 -4.966 -8.993 1.00 96.38 90 LEU A O 1
ATOM 685 N N . VAL A 1 91 ? -3.566 -6.340 -7.560 1.00 96.75 91 VAL A N 1
ATOM 686 C CA . VAL A 1 91 ? -4.522 -7.444 -7.632 1.00 96.75 91 VAL A CA 1
ATOM 687 C C . VAL A 1 91 ? -4.700 -8.043 -6.243 1.00 96.75 91 VAL A C 1
ATOM 689 O O . VAL A 1 91 ? -3.740 -8.162 -5.481 1.00 96.75 91 VAL A O 1
ATOM 692 N N . VAL A 1 92 ? -5.938 -8.394 -5.909 1.00 95.19 92 VAL A N 1
ATOM 693 C CA . VAL A 1 92 ? -6.256 -9.200 -4.729 1.00 95.19 92 VAL A CA 1
ATOM 694 C C . VAL A 1 92 ? -6.316 -10.651 -5.178 1.00 95.19 92 VAL A C 1
ATOM 696 O O . VAL A 1 92 ? -6.917 -10.940 -6.208 1.00 95.19 92 VAL A O 1
ATOM 699 N N . ILE A 1 93 ? -5.697 -11.539 -4.406 1.00 95.19 93 ILE A N 1
ATOM 700 C CA . ILE A 1 93 ? -5.764 -12.984 -4.620 1.00 95.19 93 ILE A CA 1
ATOM 701 C C . ILE A 1 93 ? -6.375 -13.661 -3.395 1.00 95.19 93 ILE A C 1
ATOM 703 O O . ILE A 1 93 ? -6.186 -13.195 -2.267 1.00 95.19 93 ILE A O 1
ATOM 707 N N . LEU A 1 94 ? -7.063 -14.776 -3.618 1.00 94.88 94 LEU A N 1
ATOM 708 C CA . LEU A 1 94 ? -7.652 -15.636 -2.593 1.00 94.88 94 LEU A CA 1
ATOM 709 C C . LEU A 1 94 ? -7.012 -17.038 -2.653 1.00 94.88 94 LEU A C 1
ATOM 711 O O . LEU A 1 94 ? -7.597 -17.952 -3.241 1.00 94.88 94 LEU A O 1
ATOM 715 N N . PRO A 1 95 ? -5.824 -17.243 -2.047 1.00 93.19 95 PRO A N 1
ATOM 716 C CA . PRO A 1 95 ? -5.112 -18.522 -2.111 1.00 93.19 95 PRO A CA 1
ATOM 717 C C . PRO A 1 95 ? -5.931 -19.711 -1.595 1.00 93.1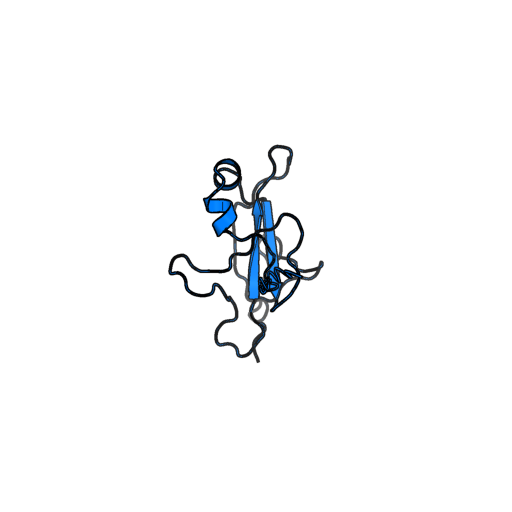9 95 PRO A C 1
ATOM 719 O O . PRO A 1 95 ? -5.861 -20.797 -2.164 1.00 93.19 95 PRO A O 1
ATOM 722 N N . ASP A 1 96 ? -6.786 -19.493 -0.592 1.00 91.62 96 ASP A N 1
ATOM 723 C CA . ASP A 1 96 ? -7.679 -20.521 -0.032 1.00 91.62 96 ASP A CA 1
ATOM 724 C C . ASP A 1 96 ? -8.749 -20.999 -1.031 1.00 91.62 96 ASP A C 1
ATOM 726 O O . ASP A 1 96 ? -9.371 -22.042 -0.837 1.00 91.62 96 ASP A O 1
ATOM 730 N N . ARG A 1 97 ? -8.965 -20.250 -2.120 1.00 94.69 97 ARG A N 1
ATOM 731 C CA . ARG A 1 97 ? -9.826 -20.630 -3.251 1.00 94.69 97 ARG A CA 1
ATOM 732 C C . ARG A 1 97 ? -9.036 -21.192 -4.436 1.00 94.69 97 ARG A C 1
ATOM 734 O O . ARG A 1 97 ? -9.604 -21.389 -5.506 1.00 94.69 97 ARG A O 1
ATOM 741 N N . GLY A 1 98 ? -7.739 -21.440 -4.259 1.00 95.19 98 GLY A N 1
ATOM 742 C CA . GLY A 1 98 ? -6.846 -21.923 -5.311 1.00 95.19 98 GLY A CA 1
ATOM 743 C C . GLY A 1 98 ? -6.381 -20.844 -6.294 1.00 95.19 98 GLY A C 1
ATOM 744 O O . GLY A 1 98 ? -5.826 -21.184 -7.337 1.00 95.19 98 GLY A O 1
ATOM 745 N N . GLU A 1 99 ? -6.590 -19.556 -5.997 1.00 96.81 99 GLU A N 1
ATOM 746 C CA . GLU A 1 99 ? -6.035 -18.470 -6.811 1.00 96.81 99 GLU A CA 1
ATOM 747 C C . GLU A 1 99 ? -4.518 -18.349 -6.604 1.00 96.81 99 GLU A C 1
ATOM 749 O O . GLU A 1 99 ? -3.995 -18.552 -5.506 1.00 96.81 99 GLU A O 1
ATOM 754 N N . PHE A 1 100 ? -3.798 -17.981 -7.662 1.00 95.38 100 PHE A N 1
ATOM 755 C CA . PHE A 1 100 ? -2.347 -17.813 -7.648 1.00 95.38 100 PHE A CA 1
ATOM 756 C C . PHE A 1 100 ? -1.955 -16.392 -8.051 1.00 95.38 100 PHE A C 1
ATOM 758 O O . PHE A 1 100 ? -2.729 -15.658 -8.661 1.00 95.38 100 PHE A O 1
ATOM 765 N N . VAL A 1 101 ? -0.724 -16.005 -7.713 1.00 96.81 101 VAL A N 1
ATOM 766 C CA . VAL A 1 101 ? -0.152 -14.712 -8.110 1.00 96.81 101 VAL A CA 1
ATOM 767 C C . VAL A 1 101 ? -0.039 -14.668 -9.641 1.00 96.81 101 VAL A C 1
ATOM 769 O O . VAL A 1 101 ? 0.677 -15.504 -10.199 1.00 96.81 101 VAL A O 1
ATOM 772 N N . PRO A 1 102 ? -0.703 -13.726 -10.339 1.00 97.62 102 PRO A N 1
ATOM 773 C CA . PRO A 1 102 ? -0.615 -13.651 -11.794 1.00 97.62 102 PRO A CA 1
ATOM 774 C C . PRO A 1 102 ? 0.817 -13.345 -12.273 1.00 97.62 102 PRO A C 1
ATOM 776 O O . PRO A 1 102 ? 1.577 -12.684 -11.557 1.00 97.62 102 PRO A O 1
ATOM 779 N N . PRO A 1 103 ? 1.207 -13.763 -13.494 1.00 96.81 103 PRO A N 1
ATOM 780 C CA . PRO A 1 103 ? 2.505 -13.409 -14.062 1.00 96.81 103 PRO A CA 1
ATOM 781 C C . PRO A 1 103 ? 2.741 -11.893 -14.070 1.00 96.81 103 PRO A C 1
ATOM 783 O O . PRO A 1 103 ? 1.855 -11.122 -14.432 1.00 96.81 103 PRO A O 1
ATOM 786 N N . GLY A 1 104 ? 3.944 -11.468 -13.677 1.00 95.69 104 GLY A N 1
ATOM 787 C CA . GLY A 1 104 ? 4.308 -10.049 -13.580 1.00 95.69 104 GLY A CA 1
ATOM 788 C C . GLY A 1 104 ? 3.892 -9.362 -12.274 1.00 95.69 104 GLY A C 1
ATOM 789 O O . GLY A 1 104 ? 4.245 -8.202 -12.077 1.00 95.69 104 GLY A O 1
ATOM 790 N N . PHE A 1 105 ? 3.205 -10.061 -11.366 1.00 97.25 105 PHE A N 1
ATOM 791 C CA . PHE A 1 105 ? 2.882 -9.568 -10.026 1.00 97.25 105 PHE A CA 1
ATOM 792 C C . PHE A 1 105 ? 3.761 -10.234 -8.964 1.00 97.25 105 PHE A C 1
ATOM 794 O O . PHE A 1 105 ? 4.263 -11.346 -9.135 1.00 97.25 105 PHE A O 1
ATOM 801 N N . SER A 1 106 ? 3.925 -9.555 -7.833 1.00 95.44 106 SER A N 1
ATOM 802 C CA . SER A 1 106 ? 4.578 -10.082 -6.637 1.00 95.44 106 SER A CA 1
ATOM 803 C C . SER A 1 106 ? 3.666 -9.907 -5.424 1.00 95.44 106 SER A C 1
ATOM 805 O O . SER A 1 106 ? 2.812 -9.022 -5.382 1.00 95.44 106 SER A O 1
ATOM 807 N N . VAL A 1 107 ? 3.818 -10.784 -4.428 1.00 96.56 107 VAL A N 1
ATOM 808 C CA . VAL A 1 107 ? 3.065 -10.663 -3.173 1.00 96.56 107 VAL A CA 1
ATOM 809 C C . VAL A 1 107 ? 3.591 -9.493 -2.353 1.00 96.56 107 VAL A C 1
ATOM 811 O O . VAL A 1 107 ? 4.803 -9.338 -2.188 1.00 96.56 107 VAL A O 1
ATOM 814 N N . VAL A 1 108 ? 2.678 -8.719 -1.769 1.00 96.69 108 VAL A N 1
ATOM 815 C CA . VAL A 1 108 ? 3.039 -7.723 -0.757 1.00 96.69 108 VAL A CA 1
ATOM 816 C C . VAL A 1 108 ? 3.673 -8.441 0.432 1.00 96.69 108 VAL A C 1
ATOM 818 O O . VAL A 1 108 ? 3.150 -9.452 0.913 1.00 96.69 108 VAL A O 1
ATOM 821 N N . ARG A 1 109 ? 4.808 -7.921 0.911 1.00 96.00 109 ARG A N 1
ATOM 822 C CA . ARG A 1 109 ? 5.548 -8.487 2.042 1.00 96.00 109 ARG A CA 1
ATOM 823 C C . ARG A 1 109 ? 5.581 -7.526 3.225 1.00 96.00 109 ARG A C 1
ATOM 825 O O . ARG A 1 109 ? 5.767 -6.322 3.068 1.00 96.00 109 ARG A O 1
ATOM 832 N N . ARG A 1 110 ? 5.464 -8.082 4.427 1.00 93.38 110 ARG A N 1
ATOM 833 C CA . ARG A 1 110 ? 5.666 -7.412 5.718 1.00 93.38 110 ARG A CA 1
ATOM 834 C C . ARG A 1 110 ? 6.762 -8.168 6.447 1.00 93.38 110 ARG A C 1
ATOM 836 O O . ARG A 1 110 ? 6.637 -9.369 6.669 1.00 93.38 110 ARG A O 1
ATOM 843 N N . ARG A 1 111 ? 7.853 -7.478 6.798 1.00 90.19 111 ARG A N 1
ATOM 844 C CA . ARG A 1 111 ? 9.030 -8.089 7.456 1.00 90.19 111 ARG A CA 1
ATOM 845 C C . ARG A 1 111 ? 9.551 -9.333 6.713 1.00 90.19 111 ARG A C 1
ATOM 847 O O . ARG A 1 111 ? 9.865 -10.351 7.318 1.00 90.19 111 ARG A O 1
ATOM 854 N N . GLY A 1 112 ? 9.582 -9.260 5.382 1.00 91.25 112 GLY A N 1
ATOM 855 C CA . GLY A 1 112 ? 10.044 -10.345 4.509 1.00 91.25 112 GLY A CA 1
ATOM 856 C C . GLY A 1 112 ? 9.038 -11.477 4.267 1.00 91.25 112 GLY A C 1
ATOM 857 O O . GLY A 1 112 ? 9.296 -12.313 3.406 1.00 91.25 112 GLY A O 1
ATOM 858 N N . GLN A 1 113 ? 7.890 -11.492 4.949 1.00 94.06 113 GLN A N 1
ATOM 859 C CA . GLN A 1 113 ? 6.872 -12.540 4.815 1.00 94.06 113 GLN A CA 1
ATOM 860 C C . GLN A 1 113 ? 5.677 -12.063 3.978 1.00 94.06 113 GLN A C 1
ATOM 862 O O . GLN A 1 113 ? 5.312 -10.890 4.094 1.00 94.06 113 GLN A O 1
ATOM 867 N N . PRO A 1 114 ? 5.050 -12.926 3.152 1.00 94.31 114 PRO A N 1
ATOM 868 C CA . PRO A 1 114 ? 3.804 -12.593 2.460 1.00 94.31 114 PRO A CA 1
ATOM 869 C C . PRO A 1 114 ? 2.726 -12.118 3.440 1.00 94.31 114 PRO A C 1
ATOM 871 O O . PRO A 1 114 ? 2.554 -12.695 4.515 1.00 94.31 114 PRO A O 1
ATOM 874 N N . VAL A 1 115 ? 2.007 -11.057 3.081 1.00 93.81 115 VAL A N 1
ATOM 875 C CA . VAL A 1 115 ? 0.954 -10.494 3.934 1.00 93.81 115 VAL A CA 1
ATOM 876 C C . VAL A 1 115 ? -0.375 -11.183 3.664 1.00 93.81 115 VAL A C 1
ATOM 878 O O . VAL A 1 115 ? -0.860 -11.173 2.537 1.00 93.81 115 VAL A O 1
ATOM 881 N N . ASN A 1 116 ? -0.999 -11.703 4.720 1.00 92.06 116 ASN A N 1
ATOM 882 C CA . ASN A 1 116 ? -2.426 -11.996 4.716 1.00 92.06 116 ASN A CA 1
ATOM 883 C C . ASN A 1 116 ? -3.186 -10.763 5.229 1.00 92.06 116 ASN A C 1
ATOM 885 O O . ASN A 1 116 ? -3.013 -10.362 6.379 1.00 92.06 116 ASN A O 1
ATOM 889 N N . PHE A 1 117 ? -4.010 -10.163 4.373 1.00 90.44 117 PHE A N 1
ATOM 890 C CA . PHE A 1 117 ? -4.829 -8.992 4.705 1.00 90.44 117 PHE A CA 1
ATOM 891 C C . PHE A 1 117 ? -6.178 -9.341 5.348 1.00 90.44 117 PHE A C 1
ATOM 893 O O . PHE A 1 117 ? -6.940 -8.440 5.678 1.00 90.44 117 PHE A O 1
ATOM 900 N N . ASN A 1 118 ? -6.460 -10.628 5.542 1.00 84.25 118 ASN A N 1
ATOM 901 C CA . ASN A 1 118 ? -7.668 -11.151 6.165 1.00 84.25 118 ASN A CA 1
ATOM 902 C C . ASN A 1 118 ? -7.300 -11.993 7.399 1.00 84.25 118 ASN A C 1
ATOM 904 O O . ASN A 1 118 ? -7.464 -13.213 7.411 1.00 84.25 118 ASN A O 1
ATOM 908 N N . VAL A 1 119 ? -6.733 -11.353 8.426 1.00 79.38 119 VAL A N 1
ATOM 909 C CA . VAL A 1 119 ? -6.400 -12.005 9.706 1.00 79.38 119 VAL A CA 1
ATOM 910 C C . VAL A 1 119 ? -7.464 -11.673 10.758 1.00 79.38 119 VAL A C 1
ATOM 912 O O . VAL A 1 119 ? -7.220 -10.924 11.704 1.00 79.38 119 VAL A O 1
ATOM 915 N N . GLY A 1 120 ? -8.678 -12.176 10.532 1.00 68.50 120 GLY A N 1
ATOM 916 C CA . GLY A 1 120 ? -9.820 -12.108 11.455 1.00 68.50 120 GLY A CA 1
ATOM 917 C C . GLY A 1 120 ? -9.925 -13.325 12.378 1.00 68.50 120 GLY A C 1
ATOM 918 O O . GLY A 1 120 ? -9.259 -14.332 12.129 1.00 68.50 120 GLY A O 1
ATOM 919 N N . VAL A 1 121 ? -10.750 -13.218 13.428 1.00 59.66 121 VAL A N 1
ATOM 920 C CA . VAL A 1 121 ? -11.077 -14.303 14.381 1.00 59.66 121 VAL A CA 1
ATOM 921 C C . VAL A 1 121 ? -12.462 -14.861 14.085 1.00 59.66 121 VAL A C 1
ATOM 923 O O . VAL A 1 121 ? -13.371 -14.041 13.826 1.00 59.66 121 VAL A O 1
#

Secondary structure (DSSP, 8-state):
-----------S----BHHHHTT-HHHHHSPEEEEEEEETTPPPPTTEEE--B-TTSSB--TTTTSSS--EEEEEEEPPTT--SPPP-------GGGT--PPTT----EETTEEPPS----

InterPro domains:
  IPR023341 MABP domain [PS51498] (29-121)

Sequence (121 aa):
AMSGSFFGSFSRETGKTMADVFKDEELMKASIADITAVFGNETMPEGFFKIQQTVSQRKADLNQGSGGQPIFLCVRKRSMFEADSPIAGLVVILPDRGEFVPPGFSVVRRRGQPVNFNVGV

Foldseek 3Di:
DDDPDPPPPPPPPPFAAVVNCVVDPVSVPFFWAAKAKDWAPDDDDPQKHWHQADPVRHGPFLQPPQQGTGMIMITHTDDPPDPDDGPPDDDDFDVVVVGDADPPDDAHDDPNHGDDSHPGD

Radius of gyration: 17.69 Å; chains: 1; bounding box: 32×51×55 Å

pLDDT: mean 86.58, std 17.91, range [31.72, 97.62]

Organism: NCBI:txid1034831